Protein AF-A0AAW3UYT3-F1 (afdb_monomer_lite)

Sequence (119 aa):
MNNVFGGMVSALSELAVEEPLSMQPREDRYVGKAPNAESIAQSWANPDVRQKRLTTDGVRVTLPNGGVRKFSSTREAFRDLRLPDQKHVRFRLKLKAERVRTYQMRDGREYRFEIVARD

pLDDT: mean 76.83, std 18.89, range [35.56, 96.25]

Foldseek 3Di:
DDDDDDDDDDDDDDDDPPDPPPPDPPPPVPVPPPPCVVVVVVLCVDVVSVVVVPFQWKKWKQWQVRDIDIGSALLRVCVVVVHDSVCSVVVVVVCVVVQWDWDADPVGIIMIMGIDGDD

Secondary structure (DSSP, 8-state):
-----------------------------------THHHHHHHHHSHHHHHHHH--EEEEEE-TTS-EEEESSHHHHHHHTT--GGGHHHHHHHHHHHSEEEEE-TTS-EEEEEEEE--

Structure (mmCIF, N/CA/C/O backbone):
data_AF-A0AAW3UYT3-F1
#
_entry.id   AF-A0AAW3UYT3-F1
#
loop_
_atom_site.group_PDB
_atom_site.id
_atom_site.type_symbol
_atom_site.label_atom_id
_atom_site.label_alt_id
_atom_site.label_comp_id
_atom_site.label_asym_id
_atom_site.label_entity_id
_atom_site.label_seq_id
_atom_site.pdbx_PDB_ins_code
_atom_site.Cartn_x
_atom_site.Cartn_y
_atom_site.Cartn_z
_atom_site.occupancy
_atom_site.B_iso_or_equiv
_atom_site.auth_seq_id
_atom_site.auth_comp_id
_atom_site.auth_asym_id
_atom_site.auth_atom_id
_atom_site.pdbx_PDB_model_num
ATOM 1 N N . MET A 1 1 ? -36.357 69.549 -47.998 1.00 42.91 1 MET A N 1
ATOM 2 C CA . MET A 1 1 ? -35.503 68.405 -47.611 1.00 42.91 1 MET A CA 1
ATOM 3 C C . MET A 1 1 ? -35.389 67.504 -48.821 1.00 42.91 1 MET A C 1
ATOM 5 O O . MET A 1 1 ? -36.436 67.145 -49.329 1.00 42.91 1 MET A O 1
ATOM 9 N N . ASN A 1 2 ? -34.178 67.240 -49.315 1.00 35.56 2 ASN A N 1
ATOM 10 C CA . ASN A 1 2 ? -33.808 65.997 -50.003 1.00 35.56 2 ASN A CA 1
ATOM 11 C C . ASN A 1 2 ? -32.304 66.028 -50.284 1.00 35.56 2 ASN A C 1
ATOM 13 O O . ASN A 1 2 ? -31.826 66.817 -51.095 1.00 35.56 2 ASN A O 1
ATOM 17 N N . ASN A 1 3 ? -31.586 65.196 -49.530 1.00 37.75 3 ASN A N 1
ATOM 18 C CA . ASN A 1 3 ? -30.161 64.960 -49.668 1.00 37.75 3 ASN A CA 1
ATOM 19 C C . ASN A 1 3 ? -29.901 63.912 -50.754 1.00 37.75 3 ASN A C 1
ATOM 21 O O . ASN A 1 3 ? -30.632 62.935 -50.899 1.00 37.75 3 ASN A O 1
ATOM 25 N N . VAL A 1 4 ? -28.806 64.163 -51.460 1.00 43.56 4 VAL A N 1
ATOM 26 C CA . VAL A 1 4 ? -28.021 63.286 -52.331 1.00 43.56 4 VAL A CA 1
ATOM 27 C C . VAL A 1 4 ? -27.731 61.950 -51.640 1.00 43.56 4 VAL A C 1
ATOM 29 O O . VAL A 1 4 ? -27.476 61.969 -50.446 1.00 43.56 4 VAL A O 1
ATOM 32 N N . PHE A 1 5 ? -27.710 60.833 -52.374 1.00 39.09 5 PHE A N 1
ATOM 33 C CA . PHE A 1 5 ? -26.610 59.853 -52.340 1.00 39.09 5 PHE A CA 1
ATOM 34 C C . PHE A 1 5 ? -26.785 58.833 -53.471 1.00 39.09 5 PHE A C 1
ATOM 36 O O . PHE A 1 5 ? -27.702 58.016 -53.473 1.00 39.09 5 PHE A O 1
ATOM 43 N N . GLY A 1 6 ? -25.885 58.918 -54.454 1.00 39.56 6 GLY A N 1
ATOM 44 C CA . GLY A 1 6 ? -25.637 57.843 -55.402 1.00 39.56 6 GLY A CA 1
ATOM 45 C C . GLY A 1 6 ? -24.968 56.667 -54.693 1.00 39.56 6 GLY A C 1
ATOM 46 O O . GLY A 1 6 ? -24.168 56.856 -53.778 1.00 39.56 6 GLY A O 1
ATOM 47 N N . GLY A 1 7 ? -25.301 55.457 -55.124 1.00 37.59 7 GLY A N 1
ATOM 48 C CA . GLY A 1 7 ? -24.723 54.228 -54.602 1.00 37.59 7 GLY A CA 1
ATOM 49 C C . GLY A 1 7 ? -24.738 53.158 -55.681 1.00 37.59 7 GLY A C 1
ATOM 50 O O . GLY A 1 7 ? -25.801 52.720 -56.106 1.00 37.59 7 GLY A O 1
ATOM 51 N N . MET A 1 8 ? -23.540 52.809 -56.145 1.00 40.06 8 MET A N 1
ATOM 52 C CA . MET A 1 8 ? -23.221 51.785 -57.135 1.00 40.06 8 MET A CA 1
ATOM 53 C C . MET A 1 8 ? -23.956 50.459 -56.909 1.00 40.06 8 MET A C 1
ATOM 55 O O . MET A 1 8 ? -23.861 49.847 -55.850 1.00 40.06 8 MET A O 1
ATOM 59 N N . VAL A 1 9 ? -24.571 49.961 -57.979 1.00 46.22 9 VAL A N 1
ATOM 60 C CA . VAL A 1 9 ? -24.808 48.534 -58.202 1.00 46.22 9 VAL A CA 1
ATOM 61 C C . VAL A 1 9 ? -23.482 47.878 -58.575 1.00 46.22 9 VAL A C 1
ATOM 63 O O . VAL A 1 9 ? -22.861 48.256 -59.568 1.00 46.22 9 VAL A O 1
ATOM 66 N N . SER A 1 10 ? -23.045 46.883 -57.809 1.00 45.16 10 SER A N 1
ATOM 67 C CA . SER A 1 10 ? -22.063 45.899 -58.271 1.00 45.16 10 SER A CA 1
ATOM 68 C C . SER A 1 10 ? -22.269 44.581 -57.537 1.00 45.16 10 SER A C 1
ATOM 70 O O . SER A 1 10 ? -22.042 44.469 -56.340 1.00 45.16 10 SER A O 1
ATOM 72 N N . ALA A 1 11 ? -22.802 43.644 -58.321 1.00 43.38 11 ALA A N 1
ATOM 73 C CA . ALA A 1 11 ? -22.664 42.196 -58.275 1.00 43.38 11 ALA A CA 1
ATOM 74 C C . ALA A 1 11 ? -22.360 41.535 -56.917 1.00 43.38 11 ALA A C 1
ATOM 76 O O . ALA A 1 11 ? -21.225 41.491 -56.455 1.00 43.38 11 ALA A O 1
ATOM 77 N N . LEU A 1 12 ? -23.387 40.880 -56.372 1.00 47.66 12 LEU A N 1
ATOM 78 C CA . LEU A 1 12 ? -23.233 39.680 -55.556 1.00 47.66 12 LEU A CA 1
ATOM 79 C C . LEU A 1 12 ? -22.785 38.534 -56.472 1.00 47.66 12 LEU A C 1
ATOM 81 O O . LEU A 1 12 ? -23.594 37.999 -57.228 1.00 47.66 12 LEU A O 1
ATOM 85 N N . SER A 1 13 ? -21.514 38.159 -56.406 1.00 46.69 13 SER A N 1
ATOM 86 C CA . SER A 1 13 ? -21.056 36.838 -56.824 1.00 46.69 13 SER A CA 1
ATOM 87 C C . SER A 1 13 ? -19.766 36.486 -56.095 1.00 46.69 13 SER A C 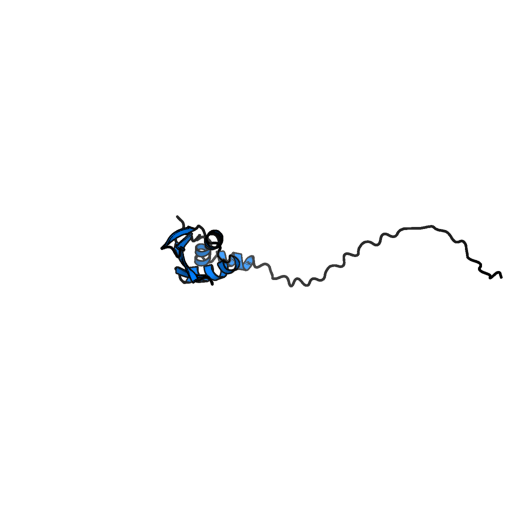1
ATOM 89 O O . SER A 1 13 ? -18.959 37.356 -55.792 1.00 46.69 13 SER A O 1
ATOM 91 N N . GLU A 1 14 ? -19.609 35.184 -55.896 1.00 49.41 14 GLU A N 1
ATOM 92 C CA . GLU A 1 14 ? -18.381 34.470 -55.559 1.00 49.41 14 GLU A CA 1
ATOM 93 C C . GLU A 1 14 ? -17.995 34.307 -54.078 1.00 49.41 14 GLU A C 1
ATOM 95 O O . GLU A 1 14 ? -17.367 35.140 -53.437 1.00 49.41 14 GLU A O 1
ATOM 100 N N . LEU A 1 15 ? -18.283 33.072 -53.646 1.00 46.03 15 LEU A N 1
ATOM 101 C CA . LEU A 1 15 ? -17.380 32.167 -52.936 1.00 46.03 15 LEU A CA 1
ATOM 102 C C . LEU A 1 15 ? -17.217 32.411 -51.435 1.00 46.03 15 LEU A C 1
ATOM 104 O O . LEU A 1 15 ? -16.335 33.119 -50.960 1.00 46.03 15 LEU A O 1
ATOM 108 N N . ALA A 1 16 ? -18.028 31.662 -50.684 1.00 49.88 16 ALA A N 1
ATOM 109 C CA . ALA A 1 16 ? -17.656 31.178 -49.367 1.00 49.88 16 ALA A CA 1
ATOM 110 C C . ALA A 1 16 ? -16.311 30.440 -49.473 1.00 49.88 16 ALA A C 1
ATOM 112 O O . ALA A 1 16 ? -16.245 29.279 -49.874 1.00 49.88 16 ALA A O 1
ATOM 113 N N . VAL A 1 17 ? -15.231 31.142 -49.148 1.00 54.16 17 VAL A N 1
ATOM 114 C CA . VAL A 1 17 ? -13.964 30.513 -48.798 1.00 54.16 17 VAL A CA 1
ATOM 115 C C . VAL A 1 17 ? -14.154 30.007 -47.375 1.00 54.16 17 VAL A C 1
ATOM 117 O O . VAL A 1 17 ? -14.105 30.778 -46.420 1.00 54.16 17 VAL A O 1
ATOM 120 N N . GLU A 1 18 ? -14.456 28.718 -47.233 1.00 56.06 18 GLU A N 1
ATOM 121 C CA . GLU A 1 18 ? -14.304 28.041 -45.950 1.00 56.06 18 GLU A CA 1
ATOM 122 C C . GLU A 1 18 ? -12.825 28.139 -45.565 1.00 56.06 18 GLU A C 1
ATOM 124 O O . GLU A 1 18 ? -11.970 27.516 -46.196 1.00 56.06 18 GLU A O 1
ATOM 129 N N . GLU A 1 19 ? -12.501 28.971 -44.574 1.00 59.75 19 GLU A N 1
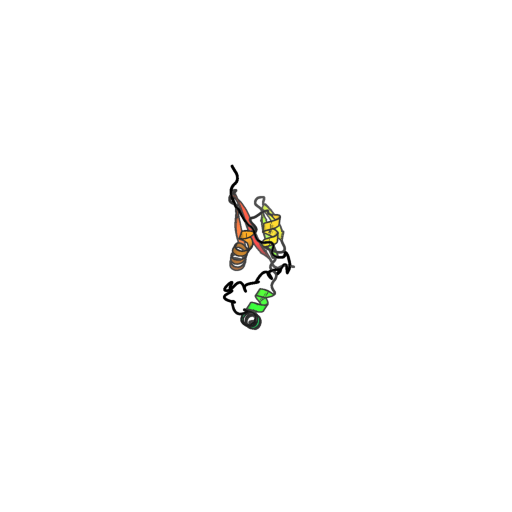ATOM 130 C CA . GLU A 1 19 ? -11.165 28.968 -43.988 1.00 59.75 19 GLU A CA 1
ATOM 131 C C . GLU A 1 19 ? -10.917 27.575 -43.392 1.00 59.75 19 GLU A C 1
ATOM 133 O O . GLU A 1 19 ? -11.634 27.173 -42.466 1.00 59.75 19 GLU A O 1
ATOM 138 N N . PRO A 1 20 ? -9.925 26.800 -43.872 1.00 52.53 20 PRO A N 1
ATOM 139 C CA . PRO A 1 20 ? -9.557 25.590 -43.169 1.00 52.53 20 PRO A CA 1
ATOM 140 C C . PRO A 1 20 ? -9.001 26.026 -41.815 1.00 52.53 20 PRO A C 1
ATOM 142 O O . PRO A 1 20 ? -8.023 26.773 -41.760 1.00 52.53 20 PRO A O 1
ATOM 145 N N . LEU A 1 21 ? -9.629 25.564 -40.728 1.00 51.75 21 LEU A N 1
ATOM 146 C CA . LEU A 1 21 ? -9.103 25.674 -39.367 1.00 51.75 21 LEU A CA 1
ATOM 147 C C . LEU A 1 21 ? -7.622 25.293 -39.400 1.00 51.75 21 LEU A C 1
ATOM 149 O O . LEU A 1 21 ? -7.280 24.112 -39.491 1.00 51.75 21 LEU A O 1
ATOM 153 N N . SER A 1 22 ? -6.741 26.298 -39.376 1.00 52.62 22 SER A N 1
ATOM 154 C CA . SER A 1 22 ? -5.307 26.063 -39.411 1.00 52.62 22 SER A CA 1
ATOM 155 C C . SER A 1 22 ? -4.969 25.330 -38.121 1.00 52.62 22 SER A C 1
ATOM 157 O O . SER A 1 22 ? -4.995 25.903 -37.027 1.00 52.62 22 SER A O 1
ATOM 159 N N . MET A 1 23 ? -4.723 24.031 -38.236 1.00 49.62 23 MET A N 1
ATOM 160 C CA . MET A 1 23 ? -4.242 23.207 -37.146 1.00 49.62 23 MET A CA 1
ATOM 161 C C . MET A 1 23 ? -2.764 23.538 -36.990 1.00 49.62 23 MET A C 1
ATOM 163 O O . MET A 1 23 ? -1.891 22.835 -37.490 1.00 49.62 23 MET A O 1
ATOM 167 N N . GLN A 1 24 ? -2.495 24.685 -36.364 1.00 56.81 24 GLN A N 1
ATOM 168 C CA . GLN A 1 24 ? -1.155 25.040 -35.921 1.00 56.81 24 GLN A CA 1
ATOM 169 C C . GLN A 1 24 ? -0.636 23.836 -35.122 1.00 56.81 24 GLN A C 1
ATOM 171 O O . GLN A 1 24 ? -1.339 23.391 -34.200 1.00 56.81 24 GLN A O 1
ATOM 176 N N . PRO A 1 25 ? 0.532 23.260 -35.459 1.00 53.78 25 PRO A N 1
ATOM 177 C CA . PRO A 1 25 ? 1.156 22.273 -34.599 1.00 53.78 25 PRO A CA 1
ATOM 178 C C . PRO A 1 25 ? 1.283 22.934 -33.234 1.00 53.78 25 PRO A C 1
ATOM 180 O O . PRO A 1 25 ? 1.934 23.970 -33.102 1.00 53.78 25 PRO A O 1
ATOM 183 N N . ARG A 1 26 ? 0.606 22.393 -32.218 1.00 59.62 26 ARG A N 1
ATOM 184 C CA . ARG A 1 26 ? 0.868 22.839 -30.856 1.00 59.62 26 ARG A CA 1
ATOM 185 C C . ARG A 1 26 ? 2.314 22.465 -30.598 1.00 59.62 26 ARG A C 1
ATOM 187 O O . ARG A 1 26 ? 2.621 21.286 -30.439 1.00 59.62 26 ARG A O 1
ATOM 194 N N . GLU A 1 27 ? 3.194 23.456 -30.567 1.00 55.78 27 GLU A N 1
ATOM 195 C CA . GLU A 1 27 ? 4.521 23.333 -29.975 1.00 55.78 27 GLU A CA 1
ATOM 196 C C . GLU A 1 27 ? 4.377 23.172 -28.453 1.00 55.78 27 GLU A C 1
ATOM 198 O O . GLU A 1 27 ? 4.981 23.887 -27.654 1.00 55.78 27 GLU A O 1
ATOM 203 N N . ASP A 1 28 ? 3.555 22.216 -28.023 1.00 55.53 28 ASP A N 1
ATOM 204 C CA . ASP A 1 28 ? 3.643 21.666 -26.694 1.00 55.53 28 ASP A CA 1
ATOM 205 C C . ASP A 1 28 ? 4.992 20.964 -26.686 1.00 55.53 28 ASP A C 1
ATOM 207 O O . ASP A 1 28 ? 5.153 19.870 -27.228 1.00 55.53 28 ASP A O 1
ATOM 211 N N . ARG A 1 29 ? 5.996 21.657 -26.144 1.00 51.66 29 ARG A N 1
ATOM 212 C CA . ARG A 1 29 ? 7.323 21.125 -25.846 1.00 51.66 29 ARG A CA 1
ATOM 213 C C . ARG A 1 29 ? 7.165 19.928 -24.915 1.00 51.66 29 ARG A C 1
ATOM 215 O 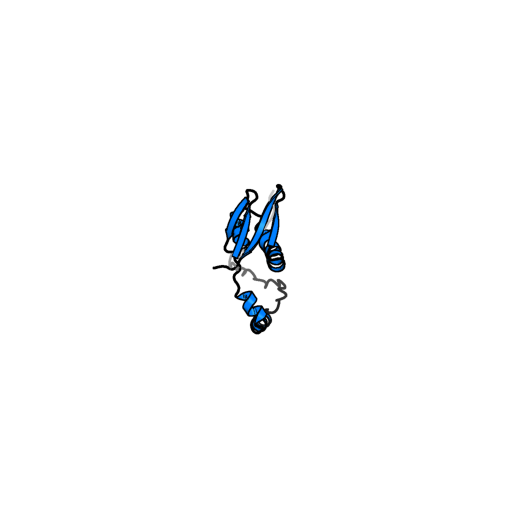O . ARG A 1 29 ? 7.387 20.016 -23.709 1.00 51.66 29 ARG A O 1
ATOM 222 N N . TYR A 1 30 ? 6.800 18.785 -25.476 1.00 55.50 30 TYR A N 1
ATOM 223 C CA . TYR A 1 30 ? 7.012 17.507 -24.850 1.00 55.50 30 TYR A CA 1
ATOM 224 C C . TYR A 1 30 ? 8.515 17.288 -24.940 1.00 55.50 30 TYR A C 1
ATOM 226 O O . TYR A 1 30 ? 9.041 16.842 -25.958 1.00 55.50 30 TYR A O 1
ATOM 234 N N . VAL A 1 31 ? 9.231 17.673 -23.883 1.00 56.84 31 VAL A N 1
ATOM 235 C CA . VAL A 1 31 ? 10.596 17.202 -23.660 1.00 56.84 31 VAL A CA 1
ATOM 236 C C . VAL A 1 31 ? 10.460 15.696 -23.467 1.00 56.84 31 VAL A C 1
ATOM 238 O O . VAL A 1 31 ? 10.197 15.211 -22.367 1.00 56.84 31 VAL A O 1
ATOM 241 N N . GLY A 1 32 ? 10.494 14.969 -24.583 1.00 53.78 32 GLY A N 1
ATOM 242 C CA . GLY A 1 32 ? 10.315 13.533 -24.637 1.00 53.78 32 GLY A CA 1
ATOM 243 C C . GLY A 1 32 ? 11.364 12.889 -23.754 1.00 53.78 32 GLY A C 1
ATOM 244 O O . GLY A 1 32 ? 12.541 12.834 -24.099 1.00 53.78 32 GLY A O 1
ATOM 245 N N . LYS A 1 33 ? 10.943 12.416 -22.583 1.00 63.75 33 LYS A N 1
ATOM 246 C CA . LYS A 1 33 ? 11.766 11.523 -21.781 1.00 63.75 33 LYS A CA 1
ATOM 247 C C . LYS A 1 33 ? 12.006 10.291 -22.651 1.00 63.75 33 LYS A C 1
ATOM 249 O O . LYS A 1 33 ? 11.037 9.638 -23.037 1.00 63.75 33 LYS A O 1
ATOM 254 N N . ALA A 1 34 ? 13.265 10.025 -23.005 1.00 62.59 34 ALA A N 1
ATOM 255 C CA . ALA A 1 34 ? 13.638 8.865 -23.808 1.00 62.59 34 ALA A CA 1
ATOM 256 C C . ALA A 1 34 ? 12.962 7.594 -23.254 1.00 62.59 34 ALA A C 1
ATOM 258 O O . ALA A 1 34 ? 12.779 7.484 -22.032 1.00 62.59 34 ALA A O 1
ATOM 259 N N . PRO A 1 35 ? 12.543 6.648 -24.113 1.00 61.59 35 PRO A N 1
ATOM 260 C CA . PRO A 1 35 ? 11.824 5.475 -23.651 1.00 61.59 35 PRO A CA 1
ATOM 261 C C . PRO A 1 35 ? 12.727 4.677 -22.708 1.00 61.59 35 PRO A C 1
ATOM 263 O O . PRO A 1 35 ? 13.712 4.077 -23.126 1.00 61.59 35 PRO A O 1
ATOM 266 N N . ASN A 1 36 ? 12.355 4.614 -21.426 1.00 70.00 36 ASN A N 1
ATOM 267 C CA . ASN A 1 36 ? 13.052 3.841 -20.385 1.00 70.00 36 ASN A CA 1
ATOM 268 C C . ASN A 1 36 ? 13.058 2.316 -20.656 1.00 70.00 36 ASN A C 1
ATOM 270 O O . ASN A 1 36 ? 13.388 1.534 -19.765 1.00 70.00 36 ASN A O 1
ATOM 274 N N . ALA A 1 37 ? 12.628 1.875 -21.840 1.00 73.12 37 ALA A N 1
ATOM 275 C CA . ALA A 1 37 ? 12.475 0.481 -22.218 1.00 73.12 37 ALA A CA 1
ATOM 276 C C . ALA A 1 37 ? 13.803 -0.276 -22.118 1.00 73.12 37 ALA A C 1
ATOM 278 O O . ALA A 1 37 ? 13.831 -1.368 -21.558 1.00 73.12 37 ALA A O 1
ATOM 279 N N . GLU A 1 38 ? 14.905 0.331 -22.562 1.00 75.06 38 GLU A N 1
ATOM 280 C CA . GLU A 1 38 ? 16.227 -0.299 -22.530 1.00 75.06 38 GLU A CA 1
ATOM 281 C C . GLU A 1 38 ? 16.751 -0.474 -21.097 1.00 75.06 38 GLU A C 1
ATOM 283 O O . GLU A 1 38 ? 17.161 -1.568 -20.711 1.00 75.06 38 GLU A O 1
ATOM 288 N N . SER A 1 39 ? 16.614 0.546 -20.244 1.00 73.19 39 SER A N 1
ATOM 289 C CA . SER A 1 39 ? 16.976 0.439 -18.823 1.00 73.19 39 SER A CA 1
ATOM 290 C C . SER A 1 39 ? 16.092 -0.557 -18.063 1.00 73.19 39 SER A C 1
ATOM 292 O O . SER A 1 39 ? 16.560 -1.261 -17.167 1.00 73.19 39 SER A O 1
ATOM 294 N N . ILE A 1 40 ? 14.806 -0.656 -18.417 1.00 75.81 40 ILE A N 1
ATOM 295 C CA . ILE A 1 40 ? 13.907 -1.662 -17.842 1.00 75.81 40 ILE A CA 1
ATOM 296 C C . ILE A 1 40 ? 14.324 -3.064 -18.300 1.00 75.81 40 ILE A C 1
ATOM 298 O O . ILE A 1 40 ? 14.385 -3.958 -17.456 1.00 75.81 40 ILE A O 1
ATOM 302 N N . ALA A 1 41 ? 14.645 -3.257 -19.582 1.00 79.00 41 ALA A N 1
ATOM 303 C CA . ALA A 1 41 ? 15.108 -4.532 -20.127 1.00 79.00 41 ALA A CA 1
ATOM 304 C C . ALA A 1 41 ? 16.404 -4.999 -19.448 1.00 79.00 41 ALA A C 1
ATOM 306 O O . ALA A 1 41 ? 16.464 -6.125 -18.957 1.00 79.00 41 ALA A O 1
ATOM 307 N N . GLN A 1 42 ? 17.387 -4.108 -19.297 1.00 80.38 42 GLN A N 1
ATOM 308 C CA . GLN A 1 42 ? 18.626 -4.395 -18.566 1.00 80.38 42 GLN A CA 1
ATOM 309 C C . GLN A 1 42 ? 18.364 -4.777 -17.101 1.00 80.38 42 GLN A C 1
ATOM 311 O O . GLN A 1 42 ? 19.006 -5.683 -16.573 1.00 80.38 42 GLN A O 1
ATOM 316 N N . SER A 1 43 ? 17.370 -4.163 -16.446 1.00 75.25 43 SER A N 1
ATOM 317 C CA . SER A 1 43 ? 17.026 -4.507 -15.058 1.00 75.25 43 SER A CA 1
ATOM 318 C C . SER A 1 43 ? 16.515 -5.945 -14.886 1.00 75.25 43 SER A C 1
ATOM 320 O O . SER A 1 43 ? 16.657 -6.507 -13.804 1.00 75.25 43 SER A O 1
ATOM 322 N N . TRP A 1 44 ? 15.965 -6.569 -15.936 1.00 78.19 44 TRP A N 1
ATOM 323 C CA . TRP A 1 44 ? 15.522 -7.969 -15.899 1.00 78.19 44 TRP A CA 1
ATOM 324 C C . TRP A 1 44 ? 16.671 -8.981 -15.980 1.00 78.19 44 TRP A C 1
ATOM 326 O O . TRP A 1 44 ? 16.480 -10.123 -15.563 1.00 78.19 44 TRP A O 1
ATOM 336 N N . ALA A 1 45 ? 17.849 -8.575 -16.469 1.00 85.06 45 ALA A N 1
ATOM 337 C CA . ALA A 1 45 ? 19.043 -9.422 -16.490 1.00 85.06 45 ALA A CA 1
ATOM 338 C C . ALA A 1 45 ? 19.626 -9.645 -15.083 1.00 85.06 45 ALA A C 1
ATOM 340 O O . ALA A 1 45 ? 20.329 -10.626 -14.854 1.00 85.06 45 ALA A O 1
ATOM 341 N N . ASN A 1 46 ? 19.308 -8.768 -14.123 1.00 85.62 46 ASN A N 1
ATOM 342 C CA . ASN A 1 46 ? 19.686 -8.960 -12.729 1.00 85.62 46 ASN A CA 1
ATOM 343 C C . ASN A 1 46 ? 18.722 -9.967 -12.051 1.00 85.62 46 ASN A C 1
ATOM 345 O O . ASN A 1 46 ? 17.522 -9.678 -11.930 1.00 85.62 46 ASN A O 1
ATOM 349 N N . PRO A 1 47 ? 19.216 -11.128 -11.573 1.00 80.94 47 PRO A N 1
ATOM 350 C CA . PRO A 1 47 ? 18.376 -12.178 -10.999 1.00 80.94 47 PRO A CA 1
ATOM 351 C C . PRO A 1 47 ? 17.631 -11.726 -9.734 1.00 80.94 47 PRO A C 1
ATOM 353 O O . PRO A 1 47 ? 16.462 -12.080 -9.566 1.00 80.94 47 PRO A O 1
ATOM 356 N N . ASP A 1 48 ? 18.231 -10.874 -8.897 1.00 81.00 48 ASP A N 1
ATOM 357 C CA . ASP A 1 48 ? 17.586 -10.330 -7.696 1.00 81.00 48 ASP A CA 1
ATOM 358 C C . ASP A 1 48 ? 16.415 -9.408 -8.042 1.00 81.00 48 ASP A C 1
ATOM 360 O O . ASP A 1 48 ? 15.359 -9.437 -7.401 1.00 81.00 48 ASP A O 1
ATOM 364 N N . VAL A 1 49 ? 16.587 -8.568 -9.067 1.00 79.56 49 VAL A N 1
ATOM 365 C CA . VAL A 1 49 ? 15.533 -7.661 -9.543 1.00 79.56 49 VAL A CA 1
ATOM 366 C C . VAL A 1 49 ? 14.394 -8.465 -10.157 1.00 79.56 49 VAL A C 1
ATOM 368 O O . VAL A 1 49 ? 13.226 -8.189 -9.874 1.00 79.56 49 VAL A O 1
ATOM 371 N N . ARG A 1 50 ? 14.722 -9.492 -10.945 1.00 79.25 50 ARG A N 1
ATOM 372 C CA . ARG A 1 50 ? 13.744 -10.412 -11.526 1.00 79.25 50 ARG A CA 1
ATOM 373 C C . ARG A 1 50 ? 12.944 -11.133 -10.443 1.00 79.25 50 ARG A C 1
ATOM 375 O O . ARG A 1 50 ? 11.717 -11.095 -10.486 1.00 79.25 50 ARG A O 1
ATOM 382 N N . GLN A 1 51 ? 13.600 -11.716 -9.440 1.00 77.25 51 GLN A N 1
ATOM 383 C CA . GLN A 1 51 ? 12.922 -12.415 -8.346 1.00 77.25 51 GLN A CA 1
ATOM 384 C C . GLN A 1 51 ? 11.987 -11.477 -7.569 1.00 77.25 51 GLN A C 1
ATOM 386 O O . GLN A 1 51 ? 10.815 -11.798 -7.382 1.00 77.25 51 GLN A O 1
ATOM 391 N N . LYS A 1 52 ? 12.446 -10.268 -7.217 1.00 76.06 52 LYS A N 1
ATOM 392 C CA . LYS A 1 52 ? 11.620 -9.253 -6.532 1.00 76.06 52 LYS A CA 1
ATOM 393 C C . LYS A 1 52 ? 10.427 -8.766 -7.363 1.00 76.06 52 LYS A C 1
ATOM 395 O O . LYS A 1 52 ? 9.425 -8.328 -6.794 1.00 76.06 52 LYS A O 1
ATOM 400 N N . ARG A 1 53 ? 10.529 -8.794 -8.698 1.00 76.69 53 ARG A N 1
ATOM 401 C CA . ARG A 1 53 ? 9.424 -8.458 -9.614 1.00 76.69 53 ARG A CA 1
ATOM 402 C C . ARG A 1 53 ? 8.416 -9.599 -9.772 1.00 76.69 53 ARG A C 1
ATOM 404 O O . ARG A 1 53 ? 7.248 -9.310 -10.006 1.00 76.69 53 ARG A O 1
ATOM 411 N N . LEU A 1 54 ? 8.848 -10.853 -9.628 1.00 77.06 54 LEU A N 1
ATOM 412 C CA . LEU A 1 54 ? 7.986 -12.040 -9.705 1.00 77.06 54 LEU A CA 1
ATOM 413 C C . LEU A 1 54 ? 7.215 -12.305 -8.405 1.00 77.06 54 LEU A C 1
ATOM 415 O O . LEU A 1 54 ? 6.116 -12.855 -8.438 1.00 77.06 54 LEU A O 1
ATOM 419 N N . THR A 1 55 ? 7.760 -11.901 -7.256 1.00 74.00 55 THR A N 1
ATOM 420 C CA . THR A 1 55 ? 7.095 -12.092 -5.962 1.00 74.00 55 THR A CA 1
ATOM 421 C C . THR A 1 55 ? 5.828 -11.247 -5.853 1.00 74.00 55 THR A C 1
ATOM 423 O O . THR A 1 55 ? 5.877 -10.012 -5.861 1.00 74.00 55 THR A O 1
ATOM 426 N N . THR A 1 56 ? 4.693 -11.929 -5.704 1.00 76.44 56 THR A N 1
ATOM 427 C CA . THR A 1 56 ? 3.413 -11.313 -5.356 1.00 76.44 56 THR A CA 1
ATOM 428 C C . THR A 1 56 ? 3.190 -11.457 -3.855 1.00 76.44 56 THR A C 1
ATOM 430 O O . THR A 1 56 ? 2.905 -12.544 -3.365 1.00 76.44 56 THR A O 1
ATOM 433 N N . ASP A 1 57 ? 3.331 -10.352 -3.129 1.00 83.62 57 ASP A N 1
ATOM 434 C CA . ASP A 1 57 ? 3.162 -10.322 -1.676 1.00 83.62 57 ASP A CA 1
ATOM 435 C C . ASP A 1 57 ? 1.693 -10.092 -1.299 1.00 83.62 57 ASP A C 1
ATOM 437 O O . ASP A 1 57 ? 1.096 -9.091 -1.715 1.00 83.62 57 ASP A O 1
ATOM 441 N N . GLY A 1 58 ? 1.137 -10.985 -0.479 1.00 89.19 58 GLY A N 1
ATOM 442 C CA . GLY A 1 58 ? -0.133 -10.774 0.206 1.00 89.19 58 GLY A CA 1
ATOM 443 C C . GLY A 1 58 ? 0.043 -9.903 1.451 1.00 89.19 58 GLY A C 1
ATOM 444 O O . GLY A 1 58 ? 1.157 -9.601 1.890 1.00 89.19 58 GLY A O 1
ATOM 445 N N . VAL A 1 59 ? -1.073 -9.476 2.038 1.00 92.94 59 VAL A N 1
ATOM 446 C CA . VAL A 1 59 ? -1.064 -8.612 3.221 1.00 92.94 59 VAL A CA 1
ATOM 447 C C . VAL A 1 59 ? -2.051 -9.117 4.262 1.00 92.94 59 VAL A C 1
ATOM 449 O O . VAL A 1 59 ? -3.232 -9.302 3.980 1.00 92.94 59 VAL A O 1
ATOM 452 N N . ARG A 1 60 ? -1.581 -9.285 5.494 1.00 94.75 60 ARG A N 1
ATOM 453 C CA . ARG A 1 60 ? -2.407 -9.534 6.675 1.00 94.75 60 ARG A CA 1
ATOM 454 C C . ARG A 1 60 ? -2.583 -8.228 7.443 1.00 94.75 60 ARG A C 1
ATOM 456 O O . ARG A 1 60 ? -1.613 -7.506 7.647 1.00 94.75 60 ARG A O 1
ATOM 463 N N . VAL A 1 61 ? -3.811 -7.916 7.848 1.00 95.75 61 VAL A N 1
ATOM 464 C CA . VAL A 1 61 ? -4.135 -6.707 8.610 1.00 95.75 61 VAL A CA 1
ATOM 465 C C . VAL A 1 61 ? -4.842 -7.075 9.903 1.00 95.75 61 VAL A C 1
ATOM 467 O O . VAL A 1 61 ? -5.899 -7.707 9.871 1.00 95.75 61 VAL A O 1
ATOM 470 N N . THR A 1 62 ? -4.281 -6.645 11.029 1.00 96.25 62 THR A N 1
ATOM 471 C CA . THR A 1 62 ? -4.979 -6.621 12.317 1.00 96.25 62 THR A CA 1
ATOM 472 C C . THR A 1 62 ? -5.759 -5.318 12.424 1.00 96.25 62 THR A C 1
ATOM 474 O O . THR A 1 62 ? -5.202 -4.229 12.260 1.00 96.25 62 THR A O 1
ATOM 477 N N . LEU A 1 63 ? -7.057 -5.448 12.654 1.00 94.31 63 LEU A N 1
ATOM 478 C CA . LEU A 1 63 ? -8.018 -4.367 12.798 1.00 94.31 63 LEU A CA 1
ATOM 479 C C . LEU A 1 63 ? -8.023 -3.822 14.239 1.00 94.31 63 LEU A C 1
ATOM 481 O O . LEU A 1 63 ? -7.633 -4.541 15.161 1.00 94.31 63 LEU A O 1
ATOM 485 N N . PRO A 1 64 ? -8.561 -2.609 14.464 1.00 90.38 64 PRO A N 1
ATOM 486 C CA . PRO A 1 64 ? -8.681 -2.028 15.804 1.00 90.38 64 PRO A CA 1
ATOM 487 C C . PRO A 1 64 ? -9.492 -2.883 16.790 1.00 90.38 64 PRO A C 1
ATOM 489 O O . PRO A 1 64 ? -9.268 -2.823 17.991 1.00 90.38 64 PRO A O 1
ATOM 492 N N . ASN A 1 65 ? -10.430 -3.694 16.292 1.00 90.62 65 ASN A N 1
ATOM 493 C CA . ASN A 1 65 ? -11.245 -4.604 17.103 1.00 90.62 65 ASN A CA 1
ATOM 494 C C . ASN A 1 65 ? -10.547 -5.946 17.409 1.00 90.62 65 ASN A C 1
ATOM 496 O O . ASN A 1 65 ? -11.200 -6.879 17.865 1.00 90.62 65 ASN A O 1
ATOM 500 N N . GLY A 1 66 ? -9.255 -6.079 17.091 1.00 90.56 66 GLY A N 1
ATOM 501 C CA . GLY A 1 66 ? -8.481 -7.314 17.250 1.00 90.56 66 GLY A CA 1
ATOM 502 C C . GLY A 1 66 ? -8.700 -8.352 16.144 1.00 90.56 66 GLY A C 1
ATOM 503 O O . GLY A 1 66 ? -7.968 -9.338 16.079 1.00 90.56 66 GLY A O 1
ATOM 504 N N . GLY A 1 67 ? -9.659 -8.136 15.239 1.00 92.94 67 GLY A N 1
ATOM 505 C CA . GLY A 1 67 ? -9.909 -9.030 14.110 1.00 92.94 67 GLY A CA 1
ATOM 506 C C . GLY A 1 67 ? -8.750 -9.036 13.115 1.00 92.94 67 GLY A C 1
ATOM 507 O O . GLY A 1 67 ? -8.105 -8.016 12.884 1.00 92.94 67 GLY A O 1
ATOM 508 N N . VAL A 1 68 ? -8.493 -10.179 12.482 1.00 94.44 68 VAL A N 1
ATOM 509 C CA . VAL A 1 68 ? -7.430 -10.320 11.478 1.00 94.44 68 VAL A CA 1
ATOM 510 C C . VAL A 1 68 ? -8.045 -10.628 10.120 1.00 94.44 68 VAL A C 1
ATOM 512 O O . VAL A 1 68 ? -8.832 -11.561 9.985 1.00 94.44 68 VAL A O 1
ATOM 515 N N . ARG A 1 69 ? -7.671 -9.856 9.098 1.00 94.19 69 ARG A N 1
ATOM 516 C CA . ARG A 1 69 ? -8.096 -10.062 7.705 1.00 94.19 69 ARG A CA 1
ATOM 517 C C . ARG A 1 69 ? -6.885 -10.238 6.797 1.00 94.19 69 ARG A C 1
ATOM 519 O O . ARG A 1 69 ? -5.856 -9.598 7.000 1.00 94.19 69 ARG A O 1
ATOM 526 N N . LYS A 1 70 ? -7.006 -11.102 5.791 1.00 94.50 70 LYS A N 1
ATOM 527 C CA . LYS A 1 70 ? -6.005 -11.276 4.729 1.00 94.50 70 LYS A CA 1
ATOM 528 C C . LYS A 1 70 ? -6.506 -10.612 3.447 1.00 94.50 70 LYS A C 1
ATOM 530 O O . LYS A 1 70 ? -7.696 -10.669 3.153 1.00 94.50 70 LYS A O 1
ATOM 535 N N . PHE A 1 71 ? -5.594 -10.005 2.703 1.00 93.25 71 PHE A N 1
ATOM 536 C CA . PHE A 1 71 ? -5.847 -9.317 1.442 1.00 93.25 71 PHE A CA 1
ATOM 537 C C . PHE A 1 71 ? -4.782 -9.703 0.417 1.00 93.25 71 PHE A C 1
ATOM 539 O O . PHE A 1 71 ? -3.637 -9.989 0.778 1.00 93.25 71 PHE A O 1
ATOM 546 N N . SER A 1 72 ? -5.135 -9.659 -0.868 1.00 90.31 72 SER A N 1
ATOM 547 C CA . SER A 1 72 ? -4.194 -9.971 -1.950 1.00 90.31 72 SER A CA 1
ATOM 548 C C . SER A 1 72 ? -3.138 -8.881 -2.141 1.00 90.31 72 SER A C 1
ATOM 550 O O . SER A 1 72 ? -2.067 -9.143 -2.680 1.00 90.31 72 SER A O 1
ATOM 552 N N . SER A 1 73 ? -3.430 -7.646 -1.717 1.00 90.94 73 SER A N 1
ATOM 553 C CA . SER A 1 73 ? -2.518 -6.512 -1.849 1.00 90.94 73 SER A CA 1
ATOM 554 C C . SER A 1 73 ? -2.781 -5.416 -0.815 1.00 90.94 73 SER A C 1
ATOM 556 O O . SER A 1 73 ? -3.873 -5.291 -0.260 1.00 90.94 73 SER A O 1
ATOM 558 N N . THR A 1 74 ? -1.789 -4.541 -0.613 1.00 92.62 74 THR A N 1
ATOM 559 C CA . THR A 1 74 ? -1.933 -3.337 0.224 1.00 92.62 74 THR A CA 1
ATOM 560 C C . THR A 1 74 ? -3.042 -2.413 -0.283 1.00 92.62 74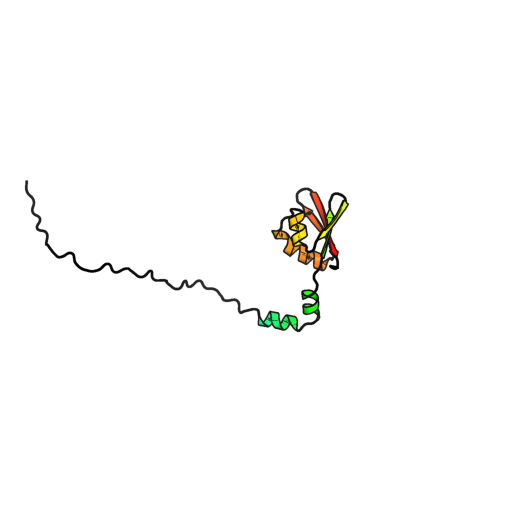 THR A C 1
ATOM 562 O O . THR A 1 74 ? -3.752 -1.816 0.518 1.00 92.62 74 THR A O 1
ATOM 565 N N . ARG A 1 75 ? -3.205 -2.294 -1.607 1.00 93.00 75 ARG A N 1
ATOM 566 C CA . ARG A 1 75 ? -4.237 -1.441 -2.212 1.00 93.00 75 ARG A CA 1
ATOM 567 C C . ARG A 1 75 ? -5.638 -1.972 -1.921 1.00 93.00 75 ARG A C 1
ATOM 569 O O . ARG A 1 75 ? -6.511 -1.206 -1.532 1.00 93.00 75 ARG A O 1
ATOM 576 N N . GLU A 1 76 ? -5.837 -3.280 -2.075 1.00 93.50 76 GLU A N 1
ATOM 577 C CA . GLU A 1 76 ? -7.112 -3.926 -1.758 1.00 93.50 76 GLU A CA 1
ATOM 578 C C . GLU A 1 76 ? -7.475 -3.741 -0.284 1.00 93.50 76 GLU A C 1
ATOM 580 O O . GLU A 1 76 ? -8.583 -3.307 0.013 1.00 93.50 76 GLU A O 1
ATOM 585 N N . ALA A 1 77 ? -6.518 -3.949 0.624 1.00 94.38 77 ALA A N 1
ATOM 586 C CA . ALA A 1 77 ? -6.719 -3.684 2.044 1.00 94.38 77 ALA A CA 1
ATOM 587 C C . ALA A 1 77 ? -7.129 -2.224 2.309 1.00 94.38 77 ALA A C 1
ATOM 589 O O . ALA A 1 77 ? -8.044 -1.969 3.085 1.00 94.38 77 ALA A O 1
ATOM 590 N N . PHE A 1 78 ? -6.491 -1.254 1.646 1.00 94.69 78 PHE A N 1
ATOM 591 C CA . PHE A 1 78 ? -6.849 0.159 1.792 1.00 94.69 78 PHE A CA 1
ATOM 592 C C . PHE A 1 78 ? -8.264 0.451 1.286 1.00 94.69 78 PHE A C 1
ATOM 594 O O . PHE A 1 78 ? -9.011 1.157 1.959 1.00 94.69 78 PHE A O 1
ATOM 601 N N . ARG A 1 79 ? -8.656 -0.122 0.145 1.00 94.50 79 ARG A N 1
ATOM 602 C CA . ARG A 1 79 ? -10.005 0.028 -0.410 1.00 94.50 79 ARG A CA 1
ATOM 603 C C . ARG A 1 79 ? -11.065 -0.569 0.519 1.00 94.50 79 ARG A C 1
ATOM 605 O O . ARG A 1 79 ? -12.021 0.117 0.870 1.00 94.50 79 ARG A O 1
ATOM 612 N N . ASP A 1 80 ? -10.873 -1.813 0.945 1.00 94.38 80 ASP A N 1
ATOM 613 C CA . ASP A 1 80 ? -11.824 -2.550 1.784 1.00 94.38 80 ASP A CA 1
ATOM 614 C C . ASP A 1 80 ? -11.984 -1.934 3.177 1.00 94.38 80 ASP A C 1
ATOM 616 O O . ASP A 1 80 ? -13.082 -1.909 3.731 1.00 94.38 80 ASP A O 1
ATOM 620 N N . LEU A 1 81 ? -10.893 -1.414 3.743 1.00 92.12 81 LEU A N 1
ATOM 621 C CA . LEU A 1 81 ? -10.885 -0.758 5.053 1.00 92.12 81 LEU A CA 1
ATOM 622 C C . LEU A 1 81 ? -11.228 0.736 4.973 1.00 92.12 81 LEU A C 1
ATOM 624 O O . LEU A 1 81 ? -11.174 1.431 5.987 1.00 92.12 81 LEU A O 1
ATOM 628 N N . ARG A 1 82 ? -11.593 1.233 3.781 1.00 92.44 82 ARG A N 1
ATOM 629 C CA . ARG A 1 82 ? -11.909 2.646 3.509 1.00 92.44 82 ARG A CA 1
ATOM 630 C C . ARG A 1 82 ? -10.802 3.601 3.977 1.00 92.44 82 ARG A C 1
ATOM 632 O O . ARG A 1 82 ? -11.066 4.701 4.464 1.00 92.44 82 ARG A O 1
ATOM 639 N N . LEU A 1 83 ? -9.551 3.173 3.831 1.00 92.19 83 LEU A N 1
ATOM 640 C CA . LEU A 1 83 ? -8.370 3.992 4.074 1.00 92.19 83 LEU A CA 1
ATOM 641 C C . LEU A 1 83 ? -8.092 4.894 2.858 1.00 92.19 83 LEU A C 1
ATOM 643 O O . LEU A 1 83 ? -8.532 4.597 1.747 1.00 92.19 83 LEU A O 1
ATOM 647 N N . PRO A 1 84 ? -7.322 5.985 3.022 1.00 92.50 84 PRO A N 1
ATOM 648 C CA . PRO A 1 84 ? -6.971 6.869 1.911 1.00 92.50 84 PRO A CA 1
ATOM 649 C C . PRO A 1 84 ? -6.147 6.152 0.826 1.00 92.50 84 PRO A C 1
ATOM 651 O O . PRO A 1 84 ? -4.932 5.996 0.973 1.00 92.50 84 PRO A O 1
ATOM 654 N N . ASP A 1 85 ? -6.786 5.763 -0.286 1.00 91.06 85 ASP A N 1
ATOM 655 C CA . ASP A 1 85 ? -6.146 5.001 -1.375 1.00 91.06 85 ASP A CA 1
ATOM 656 C C . ASP A 1 85 ? -4.907 5.720 -1.924 1.00 91.06 85 ASP A C 1
ATOM 658 O O . ASP A 1 85 ? -3.881 5.100 -2.164 1.00 91.06 85 ASP A O 1
ATOM 662 N N . GLN A 1 86 ? -4.914 7.052 -1.991 1.00 91.06 86 GLN A N 1
ATOM 663 C CA . GLN A 1 86 ? -3.767 7.850 -2.452 1.00 91.06 86 GLN A CA 1
ATOM 664 C C . GLN A 1 86 ? -2.458 7.578 -1.680 1.00 91.06 86 GLN A C 1
ATOM 666 O O . GLN A 1 86 ? -1.365 7.834 -2.189 1.00 91.06 86 GLN A O 1
ATOM 671 N N . LYS A 1 87 ? -2.537 7.058 -0.447 1.00 92.12 87 LYS A N 1
ATOM 672 C CA . LYS A 1 87 ? -1.371 6.791 0.408 1.00 92.12 87 LYS A CA 1
ATOM 673 C C . LYS A 1 87 ? -0.838 5.360 0.295 1.00 92.12 87 LYS A C 1
ATOM 675 O O . LYS A 1 87 ? 0.262 5.107 0.796 1.00 92.12 87 LYS A O 1
ATOM 680 N N . HIS A 1 88 ? -1.546 4.444 -0.377 1.00 91.19 88 HIS A N 1
ATOM 681 C CA . HIS A 1 88 ? -1.187 3.020 -0.382 1.00 91.19 88 HIS A CA 1
ATOM 682 C C . HIS A 1 88 ? 0.198 2.764 -0.994 1.00 91.19 88 HIS A C 1
ATOM 684 O O . HIS A 1 88 ? 0.932 1.923 -0.486 1.00 91.19 88 HIS A O 1
ATOM 690 N N . VAL A 1 89 ? 0.601 3.505 -2.038 1.00 91.38 89 VAL A N 1
ATOM 691 C CA . VAL A 1 89 ? 1.908 3.318 -2.701 1.00 91.38 89 VAL A CA 1
ATOM 692 C C . VAL A 1 89 ? 3.056 3.642 -1.746 1.00 91.38 89 VAL A C 1
ATOM 694 O O . VAL A 1 89 ? 3.950 2.822 -1.542 1.00 91.38 89 VAL A O 1
ATOM 697 N N . ARG A 1 90 ? 3.011 4.819 -1.106 1.00 92.50 90 ARG A N 1
ATOM 698 C CA . ARG A 1 90 ? 4.037 5.245 -0.139 1.00 92.50 90 ARG A CA 1
ATOM 699 C C . ARG A 1 90 ? 4.071 4.323 1.076 1.00 92.50 90 ARG A C 1
ATOM 701 O O . ARG A 1 90 ? 5.149 4.005 1.569 1.00 92.50 90 ARG A O 1
ATOM 708 N N . PHE A 1 91 ? 2.904 3.884 1.545 1.00 94.06 91 PHE A N 1
ATOM 709 C CA . PHE A 1 91 ? 2.810 2.945 2.656 1.00 94.06 91 PHE A CA 1
ATOM 710 C C . PHE A 1 91 ? 3.386 1.571 2.291 1.00 94.06 91 PHE A C 1
ATOM 712 O O . PHE A 1 91 ? 4.193 1.036 3.045 1.00 94.06 91 PHE A O 1
ATOM 719 N N . ARG A 1 92 ? 3.060 1.041 1.105 1.00 92.31 92 ARG A N 1
ATOM 720 C CA . ARG A 1 92 ? 3.571 -0.242 0.602 1.00 92.31 92 ARG A CA 1
ATOM 721 C C . ARG A 1 92 ? 5.094 -0.263 0.512 1.00 92.31 92 ARG A C 1
ATOM 723 O O . ARG A 1 92 ? 5.691 -1.269 0.873 1.00 92.31 92 ARG A O 1
ATOM 730 N N . LEU A 1 93 ? 5.723 0.823 0.056 1.00 90.69 93 LEU A N 1
ATOM 731 C CA . LEU A 1 93 ? 7.188 0.917 0.000 1.00 90.69 93 LEU A CA 1
ATOM 732 C C . LEU A 1 93 ? 7.817 0.718 1.383 1.00 90.69 93 LEU A C 1
ATOM 734 O O . LEU A 1 93 ? 8.744 -0.074 1.532 1.00 90.69 93 LEU A O 1
ATOM 738 N N . LYS A 1 94 ? 7.265 1.383 2.402 1.00 92.94 94 LYS A N 1
ATOM 739 C CA . LYS A 1 94 ? 7.731 1.245 3.785 1.00 92.94 94 LYS A CA 1
ATOM 740 C C . LYS A 1 94 ? 7.421 -0.136 4.362 1.00 92.94 94 LYS A C 1
ATOM 742 O O . LYS A 1 94 ? 8.282 -0.745 4.981 1.00 92.94 94 LYS A O 1
ATOM 747 N N . LEU A 1 95 ? 6.228 -0.663 4.090 1.00 92.62 95 LEU A N 1
ATOM 748 C CA . LEU A 1 95 ? 5.819 -2.000 4.516 1.00 92.62 95 LEU A CA 1
ATOM 749 C C . LEU A 1 95 ? 6.727 -3.093 3.926 1.00 92.62 95 LEU A C 1
ATOM 751 O O . LEU A 1 95 ? 7.049 -4.050 4.617 1.00 92.62 95 LEU A O 1
ATOM 755 N N . LYS A 1 96 ? 7.189 -2.945 2.677 1.00 88.88 96 LYS A N 1
ATOM 756 C CA . LYS A 1 96 ? 8.165 -3.865 2.069 1.00 88.88 96 LYS A CA 1
ATOM 757 C C . LYS A 1 96 ? 9.531 -3.833 2.746 1.00 88.88 96 LYS A C 1
ATOM 759 O O . LYS A 1 96 ? 10.170 -4.878 2.828 1.00 88.88 96 LYS A O 1
ATOM 764 N N . ALA A 1 97 ? 9.962 -2.666 3.217 1.00 89.00 97 ALA A N 1
ATOM 765 C CA . ALA A 1 97 ? 11.219 -2.524 3.942 1.00 89.00 97 ALA A CA 1
ATOM 766 C C . ALA A 1 97 ? 11.132 -3.119 5.358 1.00 89.00 97 ALA A C 1
ATOM 768 O O . ALA A 1 97 ? 12.030 -3.839 5.775 1.00 89.00 97 ALA A O 1
ATOM 769 N N . GLU A 1 98 ? 10.035 -2.859 6.072 1.00 90.94 98 GLU A N 1
ATOM 770 C CA . GLU A 1 98 ? 9.883 -3.221 7.490 1.00 90.94 98 GLU A CA 1
ATOM 771 C C . GLU A 1 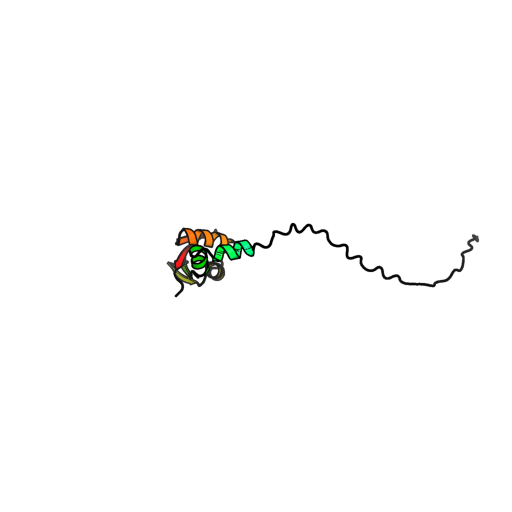98 ? 9.207 -4.582 7.716 1.00 90.94 98 GLU A C 1
ATOM 773 O O . GLU A 1 98 ? 9.204 -5.080 8.837 1.00 90.94 98 GLU A O 1
ATOM 778 N N . ARG A 1 99 ? 8.612 -5.187 6.675 1.00 91.44 99 ARG A N 1
ATOM 779 C CA . ARG A 1 99 ? 7.739 -6.387 6.694 1.00 91.44 99 ARG A CA 1
ATOM 780 C C . ARG A 1 99 ? 6.450 -6.238 7.509 1.00 91.44 99 ARG A C 1
ATOM 782 O O . ARG A 1 99 ? 5.449 -6.857 7.155 1.00 91.44 99 ARG A O 1
ATOM 789 N N . VAL A 1 100 ? 6.444 -5.404 8.544 1.00 93.75 100 VAL A N 1
ATOM 790 C CA . VAL A 1 100 ? 5.301 -5.087 9.402 1.00 93.75 100 VAL A CA 1
ATOM 791 C C . VAL A 1 100 ? 5.238 -3.578 9.591 1.00 93.75 100 VAL A C 1
ATOM 793 O O . VAL A 1 100 ? 6.247 -2.955 9.903 1.00 93.75 100 VAL A O 1
ATOM 796 N N . ARG A 1 101 ? 4.058 -2.973 9.432 1.00 95.56 101 ARG A N 1
ATOM 797 C CA . ARG A 1 101 ? 3.872 -1.544 9.691 1.00 95.56 101 ARG A CA 1
ATOM 798 C C . ARG A 1 101 ? 2.457 -1.211 10.134 1.00 95.56 101 ARG A C 1
ATOM 800 O O . ARG A 1 101 ? 1.490 -1.685 9.547 1.00 95.56 101 ARG A O 1
ATOM 807 N N . THR A 1 102 ? 2.329 -0.326 11.115 1.00 95.12 102 THR A N 1
ATOM 808 C CA . THR A 1 102 ? 1.029 0.202 11.544 1.00 95.12 102 THR A CA 1
ATOM 809 C C . THR A 1 102 ? 0.657 1.447 10.743 1.00 95.12 102 THR A C 1
ATOM 811 O O . THR A 1 102 ? 1.482 2.335 10.513 1.00 95.12 102 THR A O 1
ATOM 814 N N . TYR A 1 103 ? -0.592 1.505 10.293 1.00 94.00 103 TYR A N 1
ATOM 815 C CA . TYR A 1 103 ? -1.208 2.687 9.713 1.00 94.00 103 TYR A CA 1
ATOM 816 C C . TYR A 1 103 ? -2.169 3.292 10.734 1.00 94.00 103 TYR A C 1
ATOM 818 O O . TYR A 1 103 ? -3.153 2.659 11.112 1.00 94.00 103 TYR A O 1
ATOM 826 N N . GLN A 1 104 ? -1.878 4.519 11.158 1.00 93.44 104 GLN A N 1
ATOM 827 C CA . GLN A 1 104 ? -2.749 5.295 12.033 1.00 93.44 104 GLN A CA 1
ATOM 828 C C . GLN A 1 104 ? -3.620 6.223 11.189 1.00 93.44 104 GLN A C 1
ATOM 830 O O . GLN A 1 104 ? -3.123 7.006 10.369 1.00 93.44 104 GLN A O 1
ATOM 835 N N . MET A 1 105 ? -4.933 6.129 11.374 1.00 90.38 105 MET A N 1
ATOM 836 C CA . MET A 1 105 ? -5.869 7.110 10.843 1.00 90.38 105 MET A CA 1
ATOM 837 C C . MET A 1 105 ? -5.977 8.320 11.773 1.00 90.38 105 MET A C 1
ATOM 839 O O . MET A 1 105 ? -5.703 8.255 12.968 1.00 90.38 105 MET A O 1
ATOM 843 N N . ARG A 1 106 ? -6.418 9.447 11.206 1.00 88.31 106 ARG A N 1
ATOM 844 C CA . ARG A 1 106 ? -6.624 10.705 11.943 1.00 88.31 106 ARG A CA 1
ATOM 845 C C . ARG A 1 106 ? -7.691 10.589 13.042 1.00 88.31 106 ARG A C 1
ATOM 847 O O . ARG A 1 106 ? -7.707 11.401 13.953 1.00 88.31 106 ARG A O 1
ATOM 854 N N . ASP A 1 107 ? -8.572 9.603 12.933 1.00 87.12 107 ASP A N 1
ATOM 855 C CA . ASP A 1 107 ? -9.647 9.308 13.883 1.00 87.12 107 ASP A CA 1
ATOM 856 C C . ASP A 1 107 ? -9.209 8.396 15.046 1.00 87.12 107 ASP A C 1
ATOM 858 O O . ASP A 1 107 ? -10.046 7.992 15.846 1.00 87.12 107 ASP A O 1
ATOM 862 N N . GLY A 1 108 ? -7.917 8.056 15.139 1.00 88.44 108 GLY A N 1
ATOM 863 C CA . GLY A 1 108 ? -7.366 7.210 16.200 1.00 88.44 108 GLY A CA 1
ATOM 864 C C . GLY A 1 108 ? -7.438 5.707 15.923 1.00 88.44 108 GLY A C 1
ATOM 865 O O . GLY A 1 108 ? -6.975 4.921 16.744 1.00 88.44 108 GLY A O 1
ATOM 866 N N . ARG A 1 109 ? -7.974 5.270 14.773 1.00 91.94 109 ARG A N 1
ATOM 867 C CA . ARG A 1 109 ? -7.968 3.845 14.406 1.00 91.94 109 ARG A CA 1
ATOM 868 C C . ARG A 1 109 ? -6.587 3.405 13.938 1.00 91.94 109 ARG A C 1
ATOM 870 O O . ARG A 1 109 ? -6.008 4.001 13.025 1.00 91.94 109 ARG A O 1
ATOM 877 N N . GLU A 1 110 ? -6.107 2.308 14.509 1.00 94.31 110 GLU A N 1
ATOM 878 C CA . GLU A 1 110 ? -4.826 1.704 14.156 1.00 94.31 110 GLU A CA 1
ATOM 879 C C . GLU A 1 110 ? -5.016 0.383 13.416 1.00 94.31 110 GLU A C 1
ATOM 881 O O . GLU A 1 110 ? -5.763 -0.496 13.843 1.00 94.31 110 GLU A O 1
ATOM 886 N N . TYR A 1 111 ? -4.311 0.237 12.300 1.00 94.12 111 TYR A N 1
ATOM 887 C CA . TYR A 1 111 ? -4.334 -0.968 11.481 1.00 94.12 111 TYR A CA 1
ATOM 888 C C . TYR A 1 111 ? -2.914 -1.495 11.347 1.00 94.12 111 TYR A C 1
ATOM 890 O O . TYR A 1 111 ? -2.054 -0.812 10.787 1.00 94.12 111 TYR A O 1
ATOM 898 N N . ARG A 1 112 ? -2.644 -2.702 11.839 1.00 95.81 112 ARG A N 1
ATOM 899 C CA . ARG A 1 112 ? -1.312 -3.311 11.740 1.00 95.81 112 ARG A CA 1
ATOM 900 C C . ARG A 1 112 ? -1.232 -4.158 10.481 1.00 95.81 112 ARG A C 1
ATOM 902 O O . ARG A 1 112 ? -1.910 -5.172 10.392 1.00 95.81 112 ARG A O 1
ATOM 909 N N . PHE A 1 113 ? -0.406 -3.748 9.528 1.00 95.75 113 PHE A N 1
ATOM 910 C CA . PHE A 1 113 ? -0.166 -4.458 8.277 1.00 95.75 113 PHE A CA 1
ATOM 911 C C . PHE A 1 113 ? 1.073 -5.337 8.390 1.00 95.75 113 PHE A C 1
ATOM 913 O O . PHE A 1 113 ? 2.081 -4.924 8.956 1.00 95.75 113 PHE A O 1
ATOM 920 N N . GLU A 1 114 ? 1.023 -6.510 7.781 1.0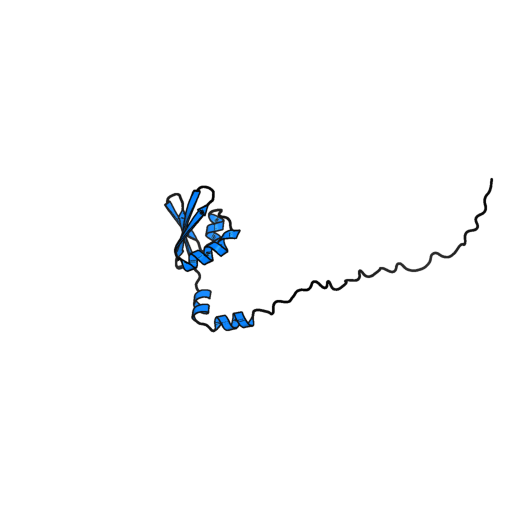0 95.12 114 GLU A N 1
ATOM 921 C CA . GLU A 1 114 ? 2.124 -7.461 7.706 1.00 95.12 114 GLU A CA 1
ATOM 922 C C . GLU A 1 114 ? 2.152 -8.102 6.322 1.00 95.12 114 GLU A C 1
ATOM 924 O O . GLU A 1 114 ? 1.109 -8.465 5.773 1.00 95.12 114 GLU A O 1
ATOM 929 N N . ILE A 1 115 ? 3.346 -8.228 5.748 1.00 92.38 115 ILE A N 1
ATOM 930 C CA . ILE A 1 115 ? 3.546 -8.950 4.494 1.00 92.38 115 ILE A CA 1
ATOM 931 C C . ILE A 1 115 ? 3.503 -10.442 4.775 1.00 92.38 115 ILE A C 1
ATOM 933 O O . ILE A 1 115 ? 4.279 -10.957 5.576 1.00 92.38 115 ILE A O 1
ATOM 937 N N . VAL A 1 116 ? 2.627 -11.130 4.057 1.00 90.31 116 VAL A N 1
ATOM 938 C CA . VAL A 1 116 ? 2.528 -12.586 4.075 1.00 90.31 116 VAL A CA 1
ATOM 939 C C . VAL A 1 116 ? 2.794 -13.115 2.674 1.00 90.31 116 VAL A C 1
ATOM 941 O O . VAL A 1 116 ? 2.421 -12.482 1.682 1.00 90.31 116 VAL A O 1
ATOM 944 N N . ALA A 1 117 ? 3.454 -14.271 2.589 1.00 83.50 117 ALA A N 1
ATOM 945 C CA . ALA A 1 117 ? 3.525 -14.997 1.330 1.00 83.50 117 ALA A CA 1
ATOM 946 C C . ALA A 1 117 ? 2.093 -15.290 0.865 1.00 83.50 117 ALA A C 1
ATOM 948 O O . ALA A 1 117 ? 1.216 -15.598 1.675 1.00 83.50 117 ALA A O 1
ATOM 949 N N . ARG A 1 118 ? 1.845 -15.096 -0.428 1.00 71.88 118 ARG A N 1
ATOM 950 C CA . ARG A 1 118 ? 0.583 -15.488 -1.038 1.00 71.88 118 ARG A CA 1
ATOM 951 C C . ARG A 1 118 ? 0.668 -16.989 -1.319 1.00 71.88 118 ARG A C 1
ATOM 953 O O . ARG A 1 118 ? 1.570 -17.388 -2.051 1.00 71.88 118 ARG A O 1
ATOM 960 N N . ASP A 1 119 ? -0.225 -17.756 -0.694 1.00 60.75 119 ASP A N 1
ATOM 961 C CA . ASP A 1 119 ? -0.451 -19.179 -0.987 1.00 60.75 119 ASP A CA 1
ATOM 962 C C . ASP A 1 119 ? -1.082 -19.363 -2.379 1.00 60.75 119 ASP A C 1
ATOM 964 O O . ASP A 1 119 ? -1.868 -18.470 -2.800 1.00 60.75 119 ASP A O 1
#

Radius of gyration: 32.8 Å; chains: 1; bounding box: 55×88×76 Å

Organism: NCBI:txid134537